Protein AF-A0A7C9BFL7-F1 (afdb_monomer_lite)

Foldseek 3Di:
DDDPPPPPPVDPDDLLRVLLVLLVVLVVQAPPPLLVVLCVQDVCCVDPNNVVLVVLSVVCNVPVPPHDSVSSNVSSCSSCVSNVHDDDDSD

pLDDT: mean 85.57, std 14.27, range [43.88, 97.06]

Sequence (91 aa):
MSESSNRNDQTVPTIKERLIERLKRAKEKAPSDWKKALADHDPYFDSYGGSKCMDAAANAISNGRRANIDRIARVTIALEEIVGIEPTPII

Structure (mmCIF, N/CA/C/O backbone):
data_AF-A0A7C9BFL7-F1
#
_entry.id   AF-A0A7C9BFL7-F1
#
loop_
_atom_site.group_PDB
_atom_site.id
_atom_site.type_symbol
_atom_site.label_atom_id
_atom_site.label_alt_id
_atom_site.label_comp_id
_atom_site.label_asym_id
_atom_site.label_entity_id
_atom_site.label_seq_id
_atom_site.pdbx_PDB_ins_code
_atom_site.Cartn_x
_atom_site.Cartn_y
_atom_site.Cartn_z
_atom_site.occupancy
_atom_site.B_iso_or_equiv
_atom_site.auth_seq_id
_atom_site.auth_comp_id
_atom_site.auth_asym_id
_atom_site.auth_atom_id
_atom_site.pdbx_PDB_model_num
ATOM 1 N N . MET A 1 1 ? 29.460 33.937 -25.720 1.00 43.88 1 MET A N 1
ATOM 2 C CA . MET A 1 1 ? 28.560 33.190 -26.619 1.00 43.88 1 MET A CA 1
ATOM 3 C C . MET A 1 1 ? 28.038 32.007 -25.839 1.00 43.88 1 MET A C 1
ATOM 5 O O . MET A 1 1 ? 28.827 31.205 -25.360 1.00 43.88 1 MET A O 1
ATOM 9 N N . SER A 1 2 ? 26.738 32.032 -25.582 1.00 55.94 2 SER A N 1
ATOM 10 C CA . SER A 1 2 ? 25.998 31.062 -24.784 1.00 55.94 2 SER A CA 1
ATOM 11 C C . SER A 1 2 ? 25.791 29.784 -25.578 1.00 55.94 2 SER A C 1
ATOM 13 O O . SER A 1 2 ? 25.418 29.880 -26.738 1.00 55.94 2 SER A O 1
ATOM 15 N N . GLU A 1 3 ? 25.927 28.628 -24.936 1.00 45.25 3 GLU A N 1
ATOM 16 C CA . GLU A 1 3 ? 25.228 27.402 -25.334 1.00 45.25 3 GLU A CA 1
ATOM 17 C C . GLU A 1 3 ? 25.115 26.489 -24.107 1.00 45.25 3 GLU A C 1
ATOM 19 O O . GLU A 1 3 ? 25.750 25.445 -23.970 1.00 45.25 3 GLU A O 1
ATOM 24 N N . SER A 1 4 ? 24.282 26.924 -23.160 1.00 51.47 4 SER A N 1
ATOM 25 C CA . SER A 1 4 ? 23.707 26.033 -22.158 1.00 51.47 4 SER A CA 1
ATOM 26 C C . SER A 1 4 ? 22.791 25.055 -22.892 1.00 51.47 4 SER A C 1
ATOM 28 O O . SER A 1 4 ? 21.617 25.344 -23.116 1.00 51.47 4 SER A O 1
ATOM 30 N N . SER A 1 5 ? 23.329 23.909 -23.312 1.00 50.78 5 SER A N 1
ATOM 31 C CA . SER A 1 5 ? 22.529 22.779 -23.788 1.00 50.78 5 SER A CA 1
ATOM 32 C C . SER A 1 5 ? 21.748 22.205 -22.606 1.00 50.78 5 SER A C 1
ATOM 34 O O . SER A 1 5 ? 22.156 21.239 -21.966 1.00 50.78 5 SER A O 1
ATOM 36 N N . ASN A 1 6 ? 20.613 22.831 -22.307 1.00 55.78 6 ASN A N 1
ATOM 37 C CA . ASN A 1 6 ? 19.579 22.290 -21.444 1.00 55.78 6 ASN A CA 1
ATOM 38 C C . ASN A 1 6 ? 18.887 21.145 -22.199 1.00 55.78 6 ASN A C 1
ATOM 40 O O . ASN A 1 6 ? 17.815 21.315 -22.777 1.00 55.78 6 ASN A O 1
ATOM 44 N N . ARG A 1 7 ? 19.541 19.982 -22.268 1.00 47.91 7 ARG A N 1
ATOM 45 C CA . ARG A 1 7 ? 18.887 18.749 -22.706 1.00 47.91 7 ARG A CA 1
ATOM 46 C C . ARG A 1 7 ? 18.100 18.227 -21.516 1.00 47.91 7 ARG A C 1
ATOM 48 O O . ARG A 1 7 ? 18.596 17.414 -20.744 1.00 47.91 7 ARG A O 1
ATOM 55 N N . ASN A 1 8 ? 16.870 18.714 -21.379 1.00 53.47 8 ASN A N 1
ATOM 56 C CA . ASN A 1 8 ? 15.826 17.919 -20.751 1.00 53.47 8 ASN A CA 1
ATOM 57 C C . ASN A 1 8 ? 15.664 16.666 -21.614 1.00 53.47 8 ASN A C 1
ATOM 59 O O . ASN A 1 8 ? 14.878 16.641 -22.558 1.00 53.47 8 ASN A O 1
ATOM 63 N N . ASP A 1 9 ? 16.474 15.656 -21.320 1.00 53.53 9 ASP A N 1
ATOM 64 C CA . ASP A 1 9 ? 16.221 14.282 -21.706 1.00 53.53 9 ASP A CA 1
ATOM 65 C C . ASP A 1 9 ? 14.926 13.900 -20.985 1.00 53.53 9 ASP A C 1
ATOM 67 O O . ASP A 1 9 ? 14.931 13.528 -19.811 1.00 53.53 9 ASP A O 1
ATOM 71 N N . GLN A 1 10 ? 13.782 14.167 -21.623 1.00 59.31 10 GLN A N 1
ATOM 72 C CA . GLN A 1 10 ? 12.485 13.727 -21.129 1.00 59.31 10 GLN A CA 1
ATOM 73 C C . GLN A 1 10 ? 12.444 12.208 -21.266 1.00 59.31 10 GLN A C 1
ATOM 75 O O . GLN A 1 10 ? 11.864 11.656 -22.200 1.00 59.31 10 GLN A O 1
ATOM 80 N N . THR A 1 11 ? 13.093 11.523 -20.332 1.00 69.94 11 THR A N 1
ATOM 81 C CA . THR A 1 11 ? 12.929 10.093 -20.160 1.00 69.94 11 THR A CA 1
ATOM 82 C C . THR A 1 11 ? 11.477 9.869 -19.764 1.00 69.94 11 THR A C 1
ATOM 84 O O . THR A 1 11 ? 10.995 10.339 -18.733 1.00 69.94 11 THR A O 1
ATOM 87 N N . VAL A 1 12 ? 10.732 9.201 -20.643 1.00 75.06 12 VAL A N 1
ATOM 88 C CA . VAL A 1 12 ? 9.369 8.780 -20.332 1.00 75.06 12 VAL A CA 1
ATOM 89 C C . VAL A 1 12 ? 9.459 7.873 -19.100 1.00 75.06 12 VAL A C 1
ATOM 91 O O . VAL A 1 12 ? 10.145 6.849 -19.176 1.00 75.06 12 VAL A O 1
ATOM 94 N N . PRO A 1 13 ? 8.800 8.214 -17.976 1.00 79.56 13 PRO A N 1
ATOM 95 C CA . PRO A 1 13 ? 8.914 7.429 -16.759 1.00 79.56 13 PRO A CA 1
ATOM 96 C C . PRO A 1 13 ? 8.395 6.021 -17.021 1.00 79.56 13 PRO A C 1
ATOM 98 O O . PRO A 1 13 ? 7.332 5.831 -17.627 1.00 79.56 13 PRO A O 1
ATOM 101 N N . THR A 1 14 ? 9.157 5.038 -16.560 1.00 87.38 14 THR A N 1
ATOM 102 C CA . THR A 1 14 ? 8.816 3.621 -16.649 1.00 87.38 14 THR A CA 1
ATOM 103 C C . THR A 1 14 ? 7.534 3.329 -15.867 1.00 87.38 14 THR A C 1
ATOM 105 O O . THR A 1 14 ? 7.184 4.041 -14.924 1.00 87.38 14 THR A O 1
ATOM 108 N N . ILE A 1 15 ? 6.847 2.228 -16.196 1.00 86.81 15 ILE A N 1
ATOM 109 C CA . ILE A 1 15 ? 5.651 1.761 -15.461 1.00 86.81 15 ILE A CA 1
ATOM 110 C C . ILE A 1 15 ? 5.916 1.701 -13.950 1.00 86.81 15 ILE A C 1
ATOM 112 O O . ILE A 1 15 ? 5.078 2.099 -13.143 1.00 86.81 15 ILE A O 1
ATOM 116 N N . LYS A 1 16 ? 7.115 1.251 -13.559 1.00 87.44 16 LYS A N 1
ATOM 117 C CA . LYS A 1 16 ? 7.523 1.169 -12.156 1.00 87.44 16 LYS A CA 1
ATOM 118 C C . LYS A 1 16 ? 7.607 2.548 -11.499 1.00 87.44 16 LYS A C 1
ATOM 120 O O . LYS A 1 16 ? 7.123 2.708 -10.384 1.00 87.44 16 LYS A O 1
ATOM 125 N N . GLU A 1 17 ? 8.208 3.528 -12.164 1.00 89.06 17 GLU A N 1
ATOM 126 C CA . GLU A 1 17 ? 8.328 4.893 -11.636 1.00 89.06 17 GLU A CA 1
ATOM 127 C C . GLU A 1 17 ? 6.956 5.550 -11.492 1.00 89.06 17 GLU A C 1
ATOM 129 O O . GLU A 1 17 ? 6.645 6.067 -10.420 1.00 89.06 17 GLU A O 1
ATOM 134 N N . ARG A 1 18 ? 6.092 5.413 -12.507 1.00 89.88 18 ARG A N 1
ATOM 135 C CA . ARG A 1 18 ? 4.699 5.888 -12.455 1.00 89.88 18 ARG A CA 1
ATOM 136 C C . ARG A 1 18 ? 3.934 5.272 -11.284 1.00 89.88 18 ARG A C 1
ATOM 138 O O . ARG A 1 18 ? 3.225 5.970 -10.563 1.00 89.88 18 ARG A O 1
ATOM 145 N N . LEU A 1 19 ? 4.100 3.968 -11.064 1.00 91.19 19 LEU A N 1
ATOM 146 C CA . LEU A 1 19 ? 3.466 3.263 -9.955 1.00 91.19 19 LEU A CA 1
ATOM 147 C C . LEU A 1 19 ? 3.991 3.740 -8.589 1.00 91.19 19 LEU A C 1
ATOM 149 O O . LEU A 1 19 ? 3.209 3.907 -7.656 1.00 91.19 19 LEU A O 1
ATOM 153 N N . ILE A 1 20 ? 5.294 4.003 -8.461 1.00 92.06 20 ILE A N 1
ATOM 154 C CA . ILE A 1 20 ? 5.877 4.543 -7.223 1.00 92.06 20 ILE A CA 1
ATOM 155 C C . ILE A 1 20 ? 5.363 5.959 -6.944 1.00 92.06 20 ILE A C 1
ATOM 157 O O . ILE A 1 20 ? 5.038 6.274 -5.801 1.00 92.06 20 ILE A O 1
ATOM 161 N N . GLU A 1 21 ? 5.266 6.818 -7.958 1.00 91.69 21 GLU A N 1
ATOM 162 C CA . GLU A 1 21 ? 4.681 8.154 -7.801 1.00 91.69 21 GLU A CA 1
ATOM 163 C C . GLU A 1 21 ? 3.220 8.088 -7.364 1.00 91.69 21 GLU A C 1
ATOM 165 O O . GLU A 1 21 ? 2.803 8.810 -6.457 1.00 91.69 21 GLU A O 1
ATOM 170 N N . ARG A 1 22 ? 2.449 7.177 -7.957 1.00 92.31 22 ARG A N 1
ATOM 171 C CA . ARG A 1 22 ? 1.062 6.934 -7.570 1.00 92.31 22 ARG A CA 1
ATOM 172 C C . ARG A 1 22 ? 0.947 6.451 -6.126 1.00 92.31 22 ARG A C 1
ATOM 174 O O . ARG A 1 22 ? 0.154 7.001 -5.367 1.00 92.31 22 ARG A O 1
ATOM 181 N N . LEU A 1 23 ? 1.797 5.507 -5.713 1.00 93.62 23 LEU A N 1
ATOM 182 C CA . LEU A 1 23 ? 1.883 5.069 -4.320 1.00 93.62 23 LEU A CA 1
ATOM 183 C C . LEU A 1 23 ? 2.160 6.246 -3.373 1.00 93.62 23 LEU A C 1
ATOM 185 O O . LEU A 1 23 ? 1.532 6.333 -2.320 1.00 93.62 23 LEU A O 1
ATOM 189 N N . LYS A 1 24 ? 3.082 7.152 -3.729 1.00 93.75 24 LYS A N 1
ATOM 190 C CA . LYS A 1 24 ? 3.383 8.340 -2.913 1.00 93.75 24 LYS A CA 1
ATOM 191 C C . LYS A 1 24 ? 2.147 9.223 -2.742 1.00 93.75 24 LYS A C 1
ATOM 193 O O . LYS A 1 24 ? 1.807 9.544 -1.610 1.00 93.75 24 LYS A O 1
ATOM 198 N N . ARG A 1 25 ? 1.430 9.525 -3.829 1.00 92.88 25 ARG A N 1
ATOM 199 C CA . ARG 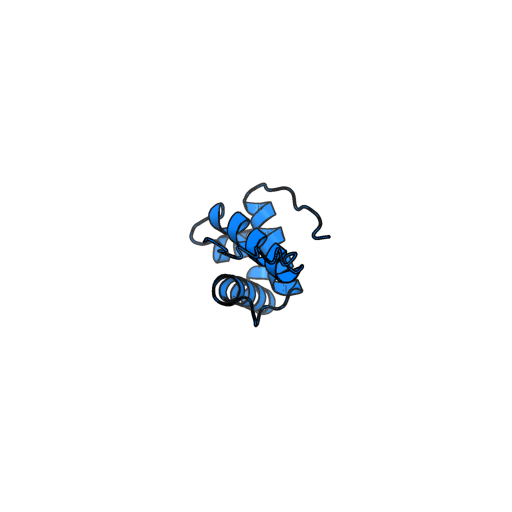A 1 25 ? 0.203 10.343 -3.796 1.00 92.88 25 ARG A CA 1
ATOM 200 C C . ARG A 1 25 ? -0.912 9.711 -2.963 1.00 92.88 25 ARG A C 1
ATOM 202 O O . ARG A 1 25 ? -1.587 10.413 -2.215 1.00 92.88 25 ARG A O 1
ATOM 209 N N . ALA A 1 26 ? -1.113 8.399 -3.090 1.00 93.38 26 ALA A N 1
ATOM 210 C CA . ALA A 1 26 ? -2.094 7.675 -2.285 1.00 93.38 26 ALA A CA 1
ATOM 211 C C . ALA A 1 26 ? -1.710 7.718 -0.796 1.00 93.38 26 ALA A C 1
ATOM 213 O O . ALA A 1 26 ? -2.531 8.055 0.052 1.00 93.38 26 ALA A O 1
ATOM 214 N N . LYS A 1 27 ? -0.431 7.472 -0.482 1.00 94.19 27 LYS A N 1
ATOM 215 C CA . LYS A 1 27 ? 0.091 7.504 0.889 1.00 94.19 27 LYS A CA 1
ATOM 216 C C . LYS A 1 27 ? 0.022 8.893 1.529 1.00 94.19 27 LYS A C 1
ATOM 218 O O . LYS A 1 27 ? -0.246 8.978 2.718 1.00 94.19 27 LYS A O 1
ATOM 223 N N . GLU A 1 28 ? 0.252 9.966 0.776 1.00 94.00 28 GLU A N 1
ATOM 224 C CA . GLU A 1 28 ? 0.146 11.349 1.275 1.00 94.00 28 GLU A CA 1
ATOM 225 C C . GLU A 1 28 ? -1.258 11.694 1.786 1.00 94.00 28 GLU A C 1
ATOM 227 O O . GLU A 1 28 ? -1.399 12.526 2.678 1.00 94.00 28 GLU A O 1
ATOM 232 N N . LYS A 1 29 ? -2.290 11.049 1.235 1.00 94.31 29 LYS A N 1
ATOM 233 C CA . LYS A 1 29 ? -3.689 11.213 1.653 1.00 94.31 29 LYS A CA 1
ATOM 234 C C . LYS A 1 29 ? -4.137 10.170 2.674 1.00 94.31 29 LYS A C 1
ATOM 236 O O . LYS A 1 29 ? -5.186 10.337 3.291 1.00 94.31 29 LYS A O 1
ATOM 241 N N . ALA A 1 30 ? -3.379 9.087 2.820 1.00 93.69 30 ALA A N 1
ATOM 242 C CA . ALA A 1 30 ? -3.690 8.016 3.749 1.00 93.69 30 ALA A CA 1
ATOM 243 C C . ALA A 1 30 ? -3.419 8.446 5.203 1.00 93.69 30 ALA A C 1
ATOM 245 O O . ALA A 1 30 ? -2.629 9.363 5.448 1.00 93.69 30 ALA A O 1
ATOM 246 N N . PRO A 1 31 ? -4.027 7.766 6.192 1.00 92.12 31 PRO A N 1
ATOM 247 C CA . PRO A 1 31 ? -3.691 7.961 7.598 1.00 92.12 31 PRO A CA 1
ATOM 248 C C . PRO A 1 31 ? -2.193 7.765 7.871 1.00 92.12 31 PRO A C 1
ATOM 250 O O . PRO A 1 31 ? -1.511 7.005 7.181 1.00 92.12 31 PRO A O 1
ATOM 253 N N . SER A 1 32 ? -1.681 8.396 8.930 1.00 90.88 32 SER A N 1
ATOM 254 C CA . SER A 1 32 ? -0.277 8.251 9.348 1.00 90.88 32 SER A CA 1
ATOM 255 C C . SER A 1 32 ? 0.119 6.784 9.572 1.00 90.88 32 SER A C 1
ATOM 257 O O . SER A 1 32 ? 1.214 6.377 9.179 1.00 90.88 32 SER A O 1
ATOM 259 N N . ASP A 1 33 ? -0.800 5.980 10.115 1.00 94.62 33 ASP A N 1
ATOM 260 C CA . ASP A 1 33 ? -0.678 4.527 10.258 1.00 94.62 33 ASP A CA 1
ATOM 261 C C . ASP A 1 33 ? -1.367 3.766 9.110 1.00 94.62 33 ASP A C 1
ATOM 263 O O . ASP A 1 33 ? -2.254 2.932 9.292 1.00 94.62 33 ASP A O 1
ATOM 267 N N . TRP A 1 34 ? -0.964 4.085 7.882 1.00 95.12 34 TRP A N 1
ATOM 268 C CA . TRP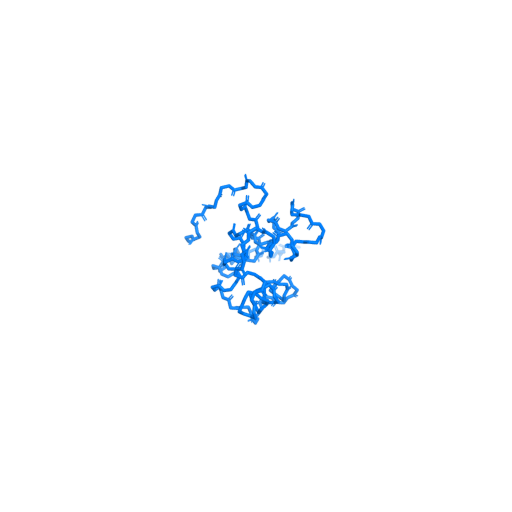 A 1 34 ? -1.508 3.483 6.664 1.00 95.12 34 TRP A CA 1
ATOM 269 C C . TRP A 1 34 ? -1.369 1.950 6.618 1.00 95.12 34 TRP A C 1
ATOM 271 O O . TRP A 1 34 ? -2.170 1.291 5.963 1.00 95.12 34 TRP A O 1
ATOM 281 N N . LYS A 1 35 ? -0.373 1.364 7.304 1.00 95.06 35 LYS A N 1
ATOM 282 C CA . LYS A 1 35 ? -0.211 -0.099 7.368 1.00 95.06 35 LYS A CA 1
ATOM 283 C C . LYS A 1 35 ? -1.334 -0.740 8.175 1.00 95.06 35 LYS A C 1
ATOM 285 O O . LYS A 1 35 ? -1.906 -1.731 7.735 1.00 95.06 35 LYS A O 1
ATOM 290 N N . LYS A 1 36 ? -1.666 -0.157 9.328 1.00 95.56 36 LYS A N 1
ATOM 291 C CA . LYS A 1 36 ? -2.812 -0.601 10.115 1.00 95.56 36 LYS A CA 1
ATOM 292 C C . LYS A 1 36 ? -4.122 -0.371 9.366 1.00 95.56 36 LYS A C 1
ATOM 294 O O . LYS A 1 36 ? -4.926 -1.285 9.291 1.00 95.56 36 LYS A O 1
ATOM 299 N N . ALA A 1 37 ? -4.287 0.790 8.728 1.00 95.62 37 ALA A N 1
ATOM 300 C CA . ALA A 1 37 ? -5.476 1.072 7.921 1.00 95.62 37 ALA A CA 1
ATOM 301 C C . ALA A 1 37 ? -5.685 0.035 6.799 1.00 95.62 37 ALA A C 1
ATOM 303 O O . ALA A 1 37 ? -6.814 -0.357 6.530 1.00 95.62 37 ALA A O 1
ATOM 304 N N . LEU A 1 38 ? -4.604 -0.449 6.177 1.00 96.31 38 LEU A N 1
ATOM 305 C CA . LEU A 1 38 ? -4.673 -1.543 5.205 1.00 96.31 38 LEU A CA 1
ATOM 306 C C . LEU A 1 38 ? -5.094 -2.872 5.833 1.00 96.31 38 LEU A C 1
ATOM 308 O O . LEU A 1 38 ? -5.917 -3.564 5.247 1.00 96.31 38 LEU A O 1
ATOM 312 N N . ALA A 1 39 ? -4.538 -3.230 6.993 1.00 96.06 39 ALA A N 1
ATOM 313 C CA . ALA A 1 39 ? -4.913 -4.452 7.706 1.00 96.06 39 ALA A CA 1
ATOM 314 C C . ALA A 1 39 ? -6.380 -4.430 8.170 1.00 96.06 39 ALA A C 1
ATOM 316 O O . ALA A 1 39 ? -7.054 -5.455 8.106 1.00 96.06 39 ALA A O 1
ATOM 317 N N . ASP A 1 40 ? -6.878 -3.258 8.573 1.00 95.56 40 ASP A N 1
ATOM 318 C CA . ASP A 1 40 ? -8.275 -3.050 8.963 1.00 95.56 40 ASP A CA 1
ATOM 319 C C . ASP A 1 40 ? -9.230 -3.089 7.745 1.00 95.56 40 ASP A C 1
ATOM 321 O O . ASP A 1 40 ? -10.388 -3.480 7.888 1.00 95.56 40 ASP A O 1
ATOM 325 N N . HIS A 1 41 ? -8.761 -2.695 6.551 1.00 94.62 41 HIS A N 1
ATOM 326 C CA . HIS A 1 41 ? -9.546 -2.673 5.303 1.00 94.62 41 HIS A CA 1
ATOM 327 C C . HIS A 1 41 ? -9.585 -4.027 4.583 1.00 94.62 41 HIS A C 1
ATOM 329 O O . HIS A 1 41 ? -10.646 -4.457 4.135 1.00 94.62 41 HIS A O 1
ATOM 335 N N . ASP A 1 42 ? -8.445 -4.715 4.473 1.00 94.75 42 ASP A N 1
ATOM 336 C CA . ASP A 1 42 ? -8.331 -6.024 3.823 1.00 94.75 42 ASP A CA 1
ATOM 337 C C . ASP A 1 42 ? -7.486 -6.986 4.692 1.00 94.75 42 ASP A C 1
ATOM 339 O O . ASP A 1 42 ? -6.274 -6.773 4.850 1.00 94.75 42 ASP A O 1
ATOM 343 N N . PRO A 1 43 ? -8.079 -8.093 5.202 1.00 94.62 43 PRO A N 1
ATOM 344 C CA . PRO A 1 43 ? -7.391 -9.093 6.026 1.00 94.62 43 PRO A CA 1
ATOM 345 C C . PRO A 1 43 ? -6.142 -9.698 5.380 1.00 94.62 43 PRO A C 1
ATOM 347 O O . PRO A 1 43 ? -5.273 -10.232 6.073 1.00 94.62 43 PRO A O 1
ATOM 350 N N . TYR A 1 44 ? -6.007 -9.623 4.052 1.00 95.69 44 TYR A N 1
ATOM 351 C CA . TYR A 1 44 ? -4.774 -10.006 3.379 1.00 95.69 44 TYR A CA 1
ATOM 352 C C . TYR A 1 44 ? -3.563 -9.250 3.938 1.00 95.69 44 TYR A C 1
ATOM 354 O O . TYR A 1 44 ? -2.497 -9.857 4.079 1.00 95.69 44 TYR A O 1
ATOM 362 N N . PHE A 1 45 ? -3.702 -7.965 4.278 1.00 96.44 45 PHE A N 1
ATOM 363 C CA . PHE A 1 45 ? -2.604 -7.148 4.797 1.00 96.44 45 PHE A CA 1
ATOM 364 C C . PHE A 1 45 ? -2.179 -7.515 6.222 1.00 96.44 45 PHE A C 1
ATOM 366 O O . PHE A 1 45 ? -1.025 -7.268 6.569 1.00 96.44 45 PHE A O 1
ATOM 373 N N . ASP A 1 46 ? -3.031 -8.201 6.985 1.00 96.06 46 ASP A N 1
ATOM 374 C CA . ASP A 1 46 ? -2.679 -8.777 8.291 1.00 96.06 46 ASP A CA 1
ATOM 375 C C . ASP A 1 46 ? -1.918 -10.117 8.167 1.00 96.06 46 ASP A C 1
ATOM 377 O O . ASP A 1 46 ? -1.277 -10.606 9.097 1.00 96.06 46 ASP A O 1
ATOM 381 N N . SER A 1 47 ? -1.904 -10.720 6.974 1.00 97.06 47 SER A N 1
ATOM 382 C CA . SER A 1 47 ? -1.121 -11.931 6.715 1.00 97.06 47 SER A CA 1
ATOM 383 C C . SER A 1 47 ? 0.376 -11.641 6.526 1.00 97.06 47 SER A C 1
ATOM 385 O O . SER A 1 47 ? 0.794 -10.547 6.139 1.00 97.06 47 SER A O 1
ATOM 387 N N . TYR A 1 48 ? 1.214 -12.677 6.657 1.00 94.88 48 TYR A N 1
ATOM 388 C CA . TYR A 1 48 ? 2.641 -12.591 6.310 1.00 94.88 48 TYR A CA 1
ATOM 389 C C . TYR A 1 48 ? 2.868 -12.094 4.870 1.00 94.88 48 TYR A C 1
ATOM 391 O O . TYR A 1 48 ? 3.768 -11.292 4.611 1.00 94.88 48 TYR A O 1
ATOM 399 N N . GLY A 1 49 ? 2.044 -12.553 3.922 1.00 94.31 49 GLY A N 1
ATOM 400 C CA . GLY A 1 49 ? 2.130 -12.136 2.522 1.00 94.31 49 GLY A CA 1
ATOM 401 C C . GLY A 1 49 ? 1.814 -10.651 2.339 1.00 94.31 49 GLY A C 1
ATOM 402 O O . GLY A 1 49 ? 2.533 -9.948 1.625 1.00 94.31 49 GLY A O 1
ATOM 403 N N . GLY A 1 50 ? 0.790 -10.166 3.036 1.00 94.88 50 GLY A N 1
ATOM 404 C CA . GLY A 1 50 ? 0.405 -8.761 3.062 1.00 94.88 50 GLY A CA 1
ATOM 405 C C . GLY A 1 50 ? 1.453 -7.859 3.700 1.00 94.88 50 GLY A C 1
ATOM 406 O O . GLY A 1 50 ? 1.848 -6.857 3.103 1.00 94.88 50 GLY A O 1
ATOM 407 N N . SER A 1 51 ? 2.010 -8.277 4.838 1.00 94.94 51 SER A N 1
ATOM 408 C CA . SER A 1 51 ? 3.137 -7.604 5.492 1.00 94.94 51 SER A CA 1
ATOM 409 C C . SER A 1 51 ? 4.330 -7.426 4.540 1.00 94.94 51 SER A C 1
ATOM 411 O O . SER A 1 51 ? 4.852 -6.320 4.380 1.00 94.94 51 SER A O 1
ATOM 413 N N . LYS A 1 52 ? 4.690 -8.469 3.774 1.00 94.12 52 LYS A N 1
ATOM 414 C CA . LYS A 1 52 ? 5.732 -8.375 2.733 1.00 94.12 52 LYS A CA 1
ATOM 415 C C . LYS A 1 52 ? 5.374 -7.427 1.589 1.00 94.12 52 LYS A C 1
ATOM 417 O O . LYS A 1 52 ? 6.288 -6.857 0.985 1.00 94.12 52 LYS A O 1
ATOM 422 N N . CYS A 1 53 ? 4.092 -7.266 1.265 1.00 95.00 53 CYS A N 1
ATOM 423 C CA . CYS A 1 53 ? 3.651 -6.274 0.286 1.00 95.00 53 CYS A CA 1
ATOM 424 C C . CYS A 1 53 ? 3.820 -4.853 0.831 1.00 95.00 53 CYS A C 1
ATOM 426 O O . CYS A 1 53 ? 4.428 -4.019 0.159 1.00 95.00 53 CYS A O 1
ATOM 428 N N . MET A 1 54 ? 3.384 -4.600 2.068 1.00 95.00 54 MET A N 1
ATOM 429 C CA . MET A 1 54 ? 3.536 -3.299 2.729 1.00 95.00 54 MET A CA 1
ATOM 430 C C . MET A 1 54 ? 5.005 -2.899 2.890 1.00 95.00 54 MET A C 1
ATOM 432 O O . MET A 1 54 ? 5.369 -1.753 2.631 1.00 95.00 54 MET A O 1
ATOM 436 N N . ASP A 1 55 ? 5.880 -3.834 3.257 1.00 93.50 55 ASP A N 1
ATOM 437 C CA . ASP A 1 55 ? 7.317 -3.566 3.351 1.00 93.50 55 ASP A CA 1
ATOM 438 C C . ASP A 1 55 ? 7.942 -3.286 1.983 1.00 93.50 55 ASP A C 1
ATOM 440 O O . ASP A 1 55 ? 8.779 -2.393 1.854 1.00 93.50 55 ASP A O 1
ATOM 444 N N . ALA A 1 56 ? 7.524 -4.005 0.937 1.00 91.88 56 ALA A N 1
ATOM 445 C CA . ALA A 1 56 ? 7.973 -3.727 -0.424 1.00 91.88 56 ALA A CA 1
ATOM 446 C C . ALA A 1 56 ? 7.541 -2.327 -0.886 1.00 91.88 56 ALA A C 1
ATOM 448 O O . ALA A 1 56 ? 8.359 -1.604 -1.450 1.00 91.88 56 ALA A O 1
ATOM 449 N N . ALA A 1 57 ? 6.300 -1.925 -0.603 1.00 93.31 57 ALA A N 1
ATOM 450 C CA . ALA A 1 57 ? 5.786 -0.594 -0.913 1.00 93.31 57 ALA A CA 1
ATOM 451 C C . ALA A 1 57 ? 6.535 0.506 -0.140 1.00 93.31 57 ALA A C 1
ATOM 453 O O . ALA A 1 57 ? 6.975 1.491 -0.732 1.00 93.31 57 ALA A O 1
ATOM 454 N N . ALA A 1 58 ? 6.767 0.312 1.162 1.00 92.75 58 ALA A N 1
ATOM 455 C CA . ALA A 1 58 ? 7.548 1.242 1.976 1.00 92.75 58 ALA A CA 1
ATOM 456 C C . ALA A 1 58 ? 8.977 1.404 1.434 1.00 92.75 58 ALA A C 1
ATOM 458 O O . ALA A 1 58 ? 9.450 2.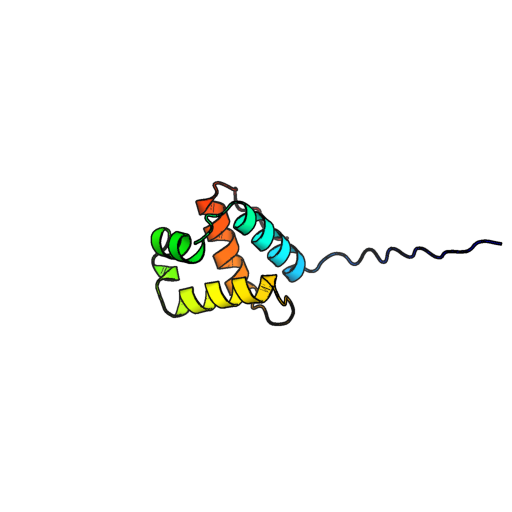525 1.246 1.00 92.75 58 ALA A O 1
ATOM 459 N N . ASN A 1 59 ? 9.629 0.288 1.104 1.00 92.00 59 ASN A N 1
ATOM 460 C CA . ASN A 1 59 ? 10.966 0.290 0.523 1.00 92.00 59 ASN A CA 1
ATOM 461 C C . ASN A 1 59 ? 10.993 0.939 -0.865 1.00 92.00 59 ASN A C 1
ATOM 463 O O . ASN A 1 59 ? 11.968 1.607 -1.188 1.00 92.00 59 ASN A O 1
ATOM 467 N N . ALA A 1 60 ? 9.943 0.783 -1.676 1.00 91.69 60 ALA A N 1
ATOM 468 C CA . ALA A 1 60 ? 9.858 1.374 -3.011 1.00 91.69 60 ALA A CA 1
ATOM 469 C C . ALA A 1 60 ? 9.855 2.908 -2.986 1.00 91.69 60 ALA A C 1
ATOM 471 O O . ALA A 1 60 ? 10.452 3.537 -3.858 1.00 91.69 60 ALA A O 1
ATOM 472 N N . ILE A 1 61 ? 9.216 3.506 -1.974 1.00 89.06 61 ILE A N 1
ATOM 473 C CA . ILE A 1 61 ? 9.182 4.963 -1.785 1.00 89.06 61 ILE A CA 1
ATOM 474 C C . ILE A 1 61 ? 10.587 5.503 -1.501 1.00 89.06 61 ILE A C 1
ATOM 476 O O . ILE A 1 61 ? 10.951 6.556 -2.026 1.00 89.06 61 ILE A O 1
ATOM 480 N N . SER A 1 62 ? 11.370 4.778 -0.697 1.00 85.62 62 SER A N 1
ATOM 481 C CA . SER A 1 62 ? 12.736 5.159 -0.319 1.00 85.62 62 SER A CA 1
ATOM 482 C C . SER A 1 62 ? 13.787 4.762 -1.362 1.00 85.62 62 SER A C 1
ATOM 484 O O . SER A 1 62 ? 14.779 5.462 -1.532 1.00 85.62 62 SER A O 1
ATOM 486 N N . ASN A 1 63 ? 13.600 3.636 -2.054 1.00 81.56 63 ASN A N 1
ATOM 487 C CA . ASN A 1 63 ? 14.537 3.079 -3.026 1.00 81.56 63 ASN A CA 1
ATOM 488 C C . ASN A 1 63 ? 13.801 2.245 -4.093 1.00 81.56 63 ASN A C 1
ATOM 490 O O . ASN A 1 63 ? 13.617 1.030 -3.965 1.00 81.56 63 ASN A O 1
ATOM 494 N N . GLY A 1 64 ? 13.437 2.894 -5.201 1.00 73.12 64 GLY A N 1
ATOM 495 C CA . GLY A 1 64 ? 12.656 2.287 -6.285 1.00 73.12 64 GLY A CA 1
ATOM 496 C C . GLY A 1 64 ? 13.339 1.140 -7.046 1.00 73.12 64 GLY A C 1
ATOM 497 O O . GLY A 1 64 ? 12.677 0.442 -7.815 1.00 73.12 64 GLY A O 1
ATOM 498 N N . ARG A 1 65 ? 14.642 0.880 -6.840 1.00 73.19 65 ARG A N 1
ATOM 499 C CA . ARG A 1 65 ? 15.379 -0.145 -7.608 1.00 73.19 65 ARG A CA 1
ATOM 500 C C . ARG A 1 65 ? 14.976 -1.584 -7.273 1.00 73.19 65 ARG A C 1
ATOM 502 O O . ARG A 1 65 ? 14.986 -2.425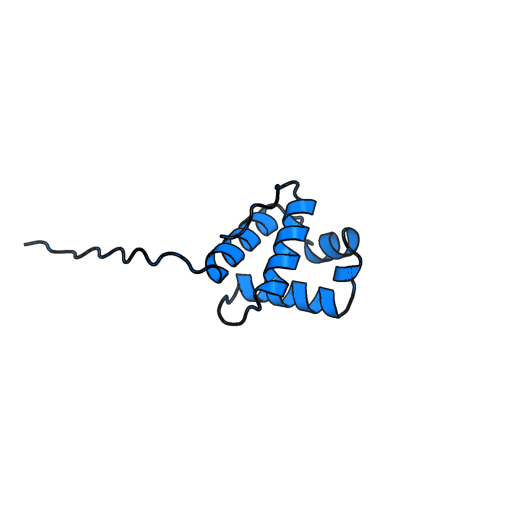 -8.168 1.00 73.19 65 ARG A O 1
ATOM 509 N N . ARG A 1 66 ? 14.621 -1.890 -6.019 1.00 67.19 66 ARG A N 1
ATOM 510 C CA . ARG A 1 66 ? 14.368 -3.274 -5.543 1.00 67.19 66 ARG A CA 1
ATOM 511 C C . ARG A 1 66 ? 12.889 -3.627 -5.376 1.00 67.19 66 ARG A C 1
ATOM 513 O O . ARG A 1 66 ? 12.556 -4.622 -4.737 1.00 67.19 66 ARG A O 1
ATOM 520 N N . ALA A 1 67 ? 11.999 -2.818 -5.934 1.00 75.25 67 ALA A N 1
ATOM 521 C CA . ALA A 1 67 ? 10.578 -2.973 -5.696 1.00 75.25 67 ALA A CA 1
ATOM 522 C C . ALA A 1 67 ? 9.922 -3.940 -6.699 1.00 75.25 67 ALA A C 1
ATOM 524 O O . ALA A 1 67 ? 10.069 -3.789 -7.917 1.00 75.25 67 ALA A O 1
ATOM 525 N N . ASN A 1 68 ? 9.213 -4.940 -6.167 1.00 87.88 68 ASN A N 1
ATOM 526 C CA . ASN A 1 68 ? 8.369 -5.846 -6.943 1.00 87.88 68 ASN A CA 1
ATOM 527 C C . ASN A 1 68 ? 7.069 -5.113 -7.315 1.00 87.88 68 ASN A C 1
ATOM 529 O O . ASN A 1 68 ? 6.377 -4.616 -6.429 1.00 87.88 68 ASN A O 1
ATOM 533 N N . ILE A 1 69 ? 6.773 -5.039 -8.615 1.00 89.31 69 ILE A N 1
ATOM 534 C CA . ILE A 1 69 ? 5.677 -4.230 -9.168 1.00 89.31 69 ILE A CA 1
ATOM 535 C C . ILE A 1 69 ? 4.323 -4.693 -8.625 1.00 89.31 69 ILE A C 1
ATOM 537 O O . ILE A 1 69 ? 3.563 -3.857 -8.148 1.00 89.31 69 ILE A O 1
ATOM 541 N N . ASP A 1 70 ? 4.059 -5.999 -8.596 1.00 90.94 70 ASP A N 1
ATOM 542 C CA . ASP A 1 70 ? 2.767 -6.552 -8.164 1.00 90.94 70 ASP A CA 1
ATOM 543 C C . ASP A 1 70 ? 2.464 -6.211 -6.703 1.00 90.94 70 ASP A C 1
ATOM 545 O O . ASP A 1 70 ? 1.350 -5.825 -6.346 1.00 90.94 70 ASP A O 1
ATOM 549 N N . ARG A 1 71 ? 3.486 -6.298 -5.844 1.00 93.44 71 ARG A N 1
ATOM 550 C CA . ARG A 1 71 ? 3.360 -5.956 -4.422 1.00 93.44 71 ARG A CA 1
ATOM 551 C C . ARG A 1 71 ? 3.073 -4.477 -4.207 1.00 93.44 71 ARG A C 1
ATOM 553 O O . ARG A 1 71 ? 2.271 -4.1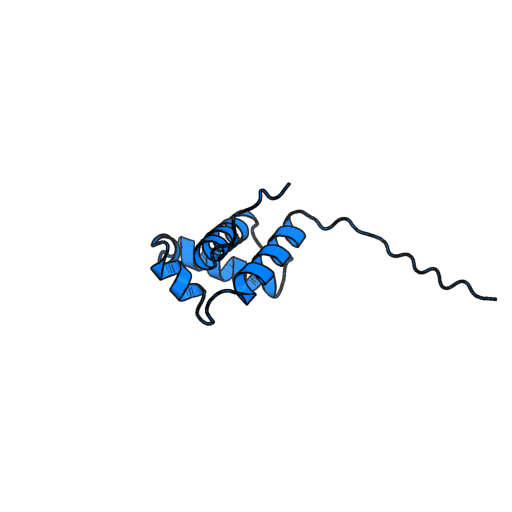42 -3.340 1.00 93.44 71 ARG A O 1
ATOM 560 N N . ILE A 1 72 ? 3.725 -3.606 -4.979 1.00 93.25 72 ILE A N 1
ATOM 561 C CA . ILE A 1 72 ? 3.458 -2.168 -4.923 1.00 93.25 72 ILE A CA 1
ATOM 562 C C . ILE A 1 72 ? 2.039 -1.897 -5.414 1.00 93.25 72 ILE A C 1
ATOM 564 O O . ILE A 1 72 ? 1.287 -1.242 -4.707 1.00 93.25 72 ILE A O 1
ATOM 568 N N . ALA A 1 73 ? 1.668 -2.431 -6.580 1.00 93.12 73 ALA A N 1
ATOM 569 C CA . ALA A 1 73 ? 0.373 -2.195 -7.207 1.00 93.12 73 ALA A CA 1
ATOM 570 C C . ALA A 1 73 ? -0.774 -2.568 -6.270 1.00 93.12 73 ALA A C 1
ATOM 572 O O . ALA A 1 73 ? -1.694 -1.778 -6.081 1.00 93.12 73 ALA A O 1
ATOM 573 N N . ARG A 1 74 ? -0.670 -3.724 -5.607 1.00 94.69 74 ARG A N 1
ATOM 574 C CA . ARG A 1 74 ? -1.673 -4.172 -4.642 1.00 94.69 74 ARG A CA 1
ATOM 575 C C . ARG A 1 74 ? -1.845 -3.207 -3.469 1.00 94.69 74 ARG A C 1
ATOM 577 O O . ARG A 1 74 ? -2.970 -2.897 -3.100 1.00 94.69 74 ARG A O 1
ATOM 584 N N . VAL A 1 75 ? -0.740 -2.715 -2.906 1.00 95.38 75 VAL A N 1
ATOM 585 C CA . VAL A 1 75 ? -0.775 -1.723 -1.818 1.00 95.38 75 VAL A CA 1
ATOM 586 C C . VAL A 1 75 ? -1.315 -0.383 -2.314 1.00 95.38 75 VAL A C 1
ATOM 588 O O . VAL A 1 75 ? -2.093 0.253 -1.615 1.00 95.38 75 VAL A O 1
ATOM 591 N N . THR A 1 76 ? -0.921 0.052 -3.512 1.00 95.38 76 THR A N 1
ATOM 592 C CA . THR A 1 76 ? -1.386 1.309 -4.104 1.00 95.38 76 THR A CA 1
ATOM 593 C C . THR A 1 76 ? -2.896 1.309 -4.290 1.00 95.38 76 THR A C 1
ATOM 595 O O . THR A 1 76 ? -3.535 2.251 -3.841 1.00 95.38 76 THR A O 1
ATOM 598 N N . ILE A 1 77 ? -3.457 0.253 -4.884 1.00 94.31 77 ILE A N 1
ATOM 599 C CA . ILE A 1 77 ? -4.903 0.139 -5.114 1.00 94.31 77 ILE A CA 1
ATOM 600 C C . ILE A 1 77 ? -5.656 0.151 -3.782 1.00 94.31 77 ILE A C 1
ATOM 602 O O . ILE A 1 77 ? -6.572 0.945 -3.610 1.00 94.31 77 ILE A O 1
ATOM 606 N N . ALA A 1 78 ? -5.221 -0.653 -2.810 1.00 94.88 78 ALA A N 1
ATOM 607 C CA . ALA A 1 78 ? -5.878 -0.703 -1.507 1.00 94.88 78 ALA A CA 1
ATOM 608 C C . ALA A 1 78 ? -5.807 0.643 -0.759 1.00 94.88 78 ALA A C 1
ATOM 610 O O . ALA A 1 78 ? -6.769 1.052 -0.117 1.00 94.88 78 ALA A O 1
ATOM 611 N N . LEU A 1 79 ? -4.694 1.379 -0.871 1.00 95.31 79 LEU A N 1
ATOM 612 C CA . LEU A 1 79 ? -4.607 2.729 -0.307 1.00 95.31 79 LEU A CA 1
ATOM 613 C C . LEU A 1 79 ? -5.542 3.707 -1.010 1.00 95.31 79 LEU A C 1
ATOM 615 O O . LEU A 1 79 ? -6.156 4.529 -0.341 1.00 95.31 79 LEU A O 1
ATOM 619 N N . GLU A 1 80 ? -5.641 3.636 -2.334 1.00 94.69 80 GLU A N 1
ATOM 620 C CA . GLU A 1 80 ? -6.547 4.479 -3.111 1.00 94.69 80 GLU A CA 1
ATOM 621 C C . GLU A 1 80 ? -8.007 4.238 -2.747 1.00 94.69 80 GLU A C 1
ATOM 623 O O . GLU A 1 80 ? -8.732 5.208 -2.544 1.00 94.69 80 GLU A O 1
ATOM 628 N N . GLU A 1 81 ? -8.407 2.982 -2.556 1.00 93.44 81 GLU A N 1
ATOM 629 C CA . GLU A 1 81 ? -9.734 2.631 -2.047 1.00 93.44 81 GLU A CA 1
ATOM 630 C C . GLU A 1 81 ? -9.997 3.253 -0.670 1.00 93.44 81 GLU A C 1
ATOM 632 O O . GLU A 1 81 ? -11.029 3.896 -0.478 1.00 93.44 81 GLU A O 1
ATOM 637 N N . ILE A 1 82 ? -9.042 3.143 0.263 1.00 93.56 82 ILE A N 1
ATOM 638 C CA . ILE A 1 82 ? -9.153 3.733 1.609 1.00 93.56 82 ILE A CA 1
ATOM 639 C C . ILE A 1 82 ? -9.327 5.256 1.544 1.00 93.56 82 ILE A C 1
ATOM 641 O O . ILE A 1 82 ? -10.080 5.824 2.335 1.00 93.56 82 ILE A O 1
ATOM 645 N N . VAL A 1 83 ? -8.639 5.937 0.620 1.00 94.12 83 VAL A N 1
ATOM 646 C CA . VAL A 1 83 ? -8.696 7.406 0.496 1.00 94.12 83 VAL A CA 1
ATOM 647 C C . VAL A 1 83 ? -9.730 7.905 -0.520 1.00 94.12 83 VAL A C 1
ATOM 649 O O . VAL A 1 83 ? -9.769 9.104 -0.808 1.00 94.12 83 VAL A O 1
ATOM 652 N N . GLY A 1 84 ? -10.554 7.014 -1.079 1.00 91.94 84 GLY A N 1
ATOM 653 C CA . GLY A 1 84 ? -11.596 7.355 -2.050 1.00 91.94 84 GLY A CA 1
ATOM 654 C C . GLY A 1 84 ? -11.072 7.875 -3.395 1.00 91.94 84 GLY A C 1
ATOM 655 O O . GLY A 1 84 ? -11.725 8.698 -4.033 1.00 91.94 84 GLY A O 1
ATOM 656 N N . ILE A 1 85 ? -9.884 7.445 -3.824 1.00 88.94 85 ILE A N 1
ATOM 657 C CA . ILE A 1 85 ? -9.365 7.690 -5.175 1.00 88.94 85 ILE A CA 1
ATOM 658 C C . ILE A 1 85 ? -9.790 6.527 -6.065 1.00 88.94 85 ILE A C 1
ATOM 660 O O . ILE A 1 85 ? -9.478 5.378 -5.770 1.00 88.94 85 ILE A O 1
ATOM 664 N N . GLU A 1 86 ? -10.451 6.817 -7.184 1.00 83.88 86 GLU A N 1
ATOM 665 C CA . GLU A 1 86 ? -10.759 5.779 -8.169 1.00 83.88 86 GLU A CA 1
ATOM 666 C C . GLU A 1 86 ? -9.467 5.219 -8.791 1.00 83.88 86 GLU A C 1
ATOM 668 O O . GLU A 1 86 ? -8.663 5.989 -9.338 1.00 83.88 86 GLU A O 1
ATOM 673 N N . PRO A 1 87 ? -9.247 3.890 -8.749 1.00 75.75 87 PRO A N 1
ATOM 674 C CA . PRO A 1 87 ? -8.055 3.302 -9.331 1.00 75.75 87 PRO A CA 1
ATOM 675 C C . PRO A 1 87 ? -8.049 3.466 -10.856 1.00 75.75 87 PRO A C 1
ATOM 677 O O . PRO A 1 87 ? -8.829 2.842 -11.572 1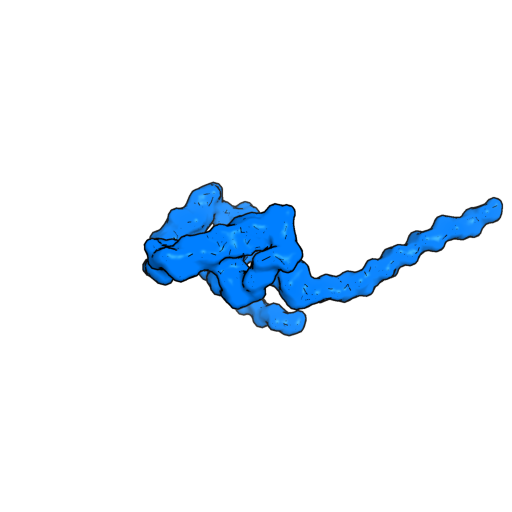.00 75.75 87 PRO A O 1
ATOM 680 N N . THR A 1 88 ? -7.122 4.259 -11.391 1.00 74.12 88 THR A N 1
ATOM 681 C CA . THR A 1 88 ? -6.897 4.337 -12.842 1.00 74.12 88 THR A CA 1
ATOM 682 C C . THR A 1 88 ? -6.034 3.167 -13.331 1.00 74.12 88 THR A C 1
ATOM 684 O O . THR A 1 88 ? -5.152 2.706 -12.605 1.00 74.12 88 THR A O 1
ATOM 687 N N . PRO A 1 89 ? -6.228 2.635 -14.546 1.00 73.38 89 PRO A N 1
ATOM 688 C CA . PRO A 1 89 ? -5.303 1.655 -15.114 1.00 73.38 89 PRO A CA 1
ATOM 689 C C . PRO A 1 89 ? -3.899 2.253 -15.294 1.00 73.38 89 PRO A C 1
ATOM 691 O O . PRO A 1 89 ? -3.759 3.389 -15.745 1.00 73.38 89 PRO A O 1
ATOM 694 N N . ILE A 1 90 ? -2.851 1.494 -14.959 1.00 65.50 90 ILE A N 1
ATOM 695 C CA . ILE A 1 90 ? -1.467 1.873 -15.288 1.00 65.50 90 ILE A CA 1
ATOM 696 C C . ILE A 1 90 ? -1.162 1.298 -16.669 1.00 65.50 90 ILE A C 1
ATOM 698 O O . ILE A 1 90 ? -0.997 0.086 -16.798 1.00 65.50 90 ILE A O 1
ATOM 702 N N . ILE A 1 91 ? -1.136 2.171 -17.677 1.00 60.53 91 ILE A N 1
ATOM 703 C CA . ILE A 1 91 ? -0.885 1.853 -19.093 1.00 60.53 91 ILE A CA 1
ATOM 704 C C . ILE A 1 91 ? 0.505 2.343 -19.511 1.00 60.53 91 ILE A C 1
ATOM 706 O O . ILE A 1 91 ? 0.944 3.418 -19.019 1.00 60.53 91 ILE A O 1
#

Radius of gyration: 16.07 Å; chains: 1; bounding box: 40×46×37 Å

Secondary structure (DSSP, 8-state):
-----------PPPHHHHHHHHHHHHHHHS-TTHHHHHHHH-GGGGSHHHHHHHHHHHHHHH-GGG--HHHHHHHHHHHHHHTT-------

Organism: NCBI:txid2654236